Protein AF-A0A819FM42-F1 (afdb_monomer)

Secondary structure (DSSP, 8-state):
-HHHHHHHHHHHHHHHHHHHHHHHHHHHHHHHHHHHHHHHHHHHHHHHHHTTTT-HHHHHHHHHHHHHHHHHHHHHHH----SHHHHHHHHHTT-S-HHHHHHHHHHHHH-

Solvent-accessible surface area (backbone atoms only — not comparable to full-atom values): 5784 Å² total; per-residue (Å²): 118,72,68,60,56,53,52,51,52,54,49,54,53,49,55,53,50,52,53,47,53,54,48,46,55,69,51,50,52,24,47,52,45,26,22,53,46,18,30,50,38,50,51,52,17,48,54,36,36,72,70,36,86,80,42,60,67,58,14,54,48,32,34,50,53,43,47,52,53,45,40,75,74,38,29,93,67,55,62,54,54,52,37,52,69,50,37,50,53,41,37,74,70,67,78,44,57,70,72,56,43,55,51,41,37,53,32,34,72,72,67

Mean predicted aligned error: 6.06 Å

Sequence (111 aa):
MHRVRIFENIRGSRDAQHKRESLFITIIRPIIVELVGTFLLVTFGLWGACSTSGNIIQGAFCFGCTLMVLLASFGHISGTHLNPCVTLGVFIAGEVRYYLAIIYVIMQIIA

Nearest PDB structures (foldseek):
  7w7r-assembly2_D-3  TM=9.373E-01  e=6.829E-04  Anabas testudineus
  3m9i-assembly1_A  TM=9.243E-01  e=3.561E-03  Ovis aries
  8ofx-assembly1_A  TM=8.367E-01  e=4.593E-02  Trypanosoma brucei brucei
  1fx8-assembly1_A  TM=8.472E-01  e=2.664E-01  Escherichia coli
  8jy7-assembly1_B  TM=8.164E-01  e=2.395E-01  Trypanosoma brucei brucei

Foldseek 3Di:
DVVVVVVVVVVVVVVVVVVVVVCCQQQVQLLVLLLVLLVQLCVQLVVQVVPPPPPPVSSVVSSVVSQVVSCVVCCVRHVNLNDLVSLVVCVVVVNDDPVSSVSSNVSSVVD

Organism: NCBI:txid433720

Radius of gyration: 20.28 Å; Cα contacts (8 Å, |Δi|>4): 99; chains: 1; bounding box: 58×28×56 Å

InterPro domains:
  IPR000425 Major intrinsic protein [PF00230] (26-110)
  IPR000425 Major intrinsic protein [PR00783] (29-48)
  IPR000425 Major intrinsic protein [PR00783] (63-87)
  IPR000425 Major intrinsic protein [PR00783] (100-111)
  IPR023271 Aquaporin-like [G3DSA:1.20.1080.10] (4-111)
  IPR023271 Aquaporin-like [SSF81338] (20-110)
  IPR034294 Aquaporin transporter [PTHR19139] (26-110)

pLDDT: mean 91.12, std 7.61, range [62.97, 97.88]

Structure (mmCIF, N/CA/C/O backbone):
data_AF-A0A819FM42-F1
#
_entry.id   AF-A0A819FM42-F1
#
loop_
_atom_site.group_PDB
_atom_site.id
_atom_site.type_symbol
_atom_site.label_atom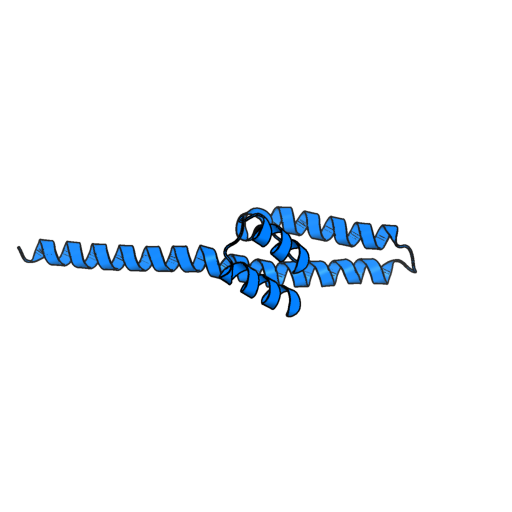_id
_atom_site.label_alt_id
_atom_site.label_comp_id
_atom_site.label_asym_id
_atom_site.label_entity_id
_atom_site.label_seq_id
_atom_site.pdbx_PDB_ins_code
_atom_site.Cartn_x
_atom_site.Cartn_y
_atom_site.Cartn_z
_atom_site.occupancy
_atom_site.B_iso_or_equiv
_atom_site.auth_seq_id
_atom_site.auth_comp_id
_atom_site.auth_asym_id
_atom_site.auth_atom_id
_atom_site.pdbx_PDB_model_num
ATOM 1 N N . MET A 1 1 ? -42.011 -10.200 33.573 1.00 62.97 1 MET A N 1
ATOM 2 C CA . MET A 1 1 ? -40.678 -9.559 33.710 1.00 62.97 1 MET A CA 1
ATOM 3 C C . MET A 1 1 ? -39.512 -10.386 33.146 1.00 62.97 1 MET A C 1
ATOM 5 O O . MET A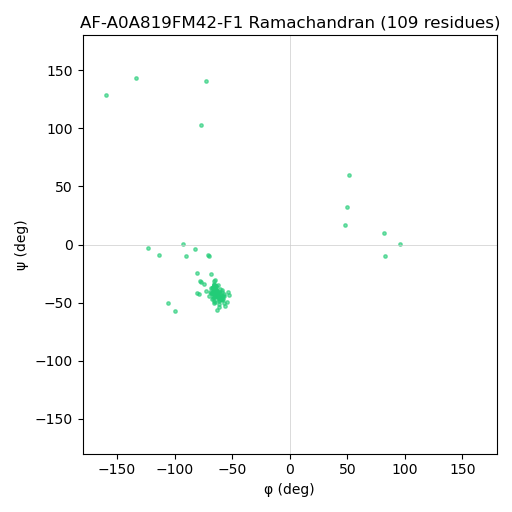 1 1 ? -38.579 -9.791 32.631 1.00 62.97 1 MET A O 1
ATOM 9 N N . HIS A 1 2 ? -39.545 -11.726 33.163 1.00 69.38 2 HIS A N 1
ATOM 10 C CA . HIS A 1 2 ? -38.424 -12.567 32.696 1.00 69.38 2 HIS A CA 1
ATOM 11 C C . HIS A 1 2 ? -38.130 -12.472 31.180 1.00 69.38 2 HIS A C 1
ATOM 13 O O . HIS A 1 2 ? -36.973 -12.429 30.777 1.00 69.38 2 HIS A O 1
ATOM 19 N N . ARG A 1 3 ? -39.163 -12.343 30.330 1.00 69.88 3 ARG A N 1
ATOM 20 C CA . ARG A 1 3 ? -38.981 -12.225 28.869 1.00 69.88 3 ARG A CA 1
ATOM 21 C C . ARG A 1 3 ? -38.269 -10.936 28.436 1.00 69.88 3 ARG A C 1
ATOM 23 O O . ARG A 1 3 ? -37.518 -10.978 27.474 1.00 69.88 3 ARG A O 1
ATOM 30 N N . VAL A 1 4 ? -38.429 -9.828 29.165 1.00 72.94 4 VAL A N 1
ATOM 31 C CA . VAL A 1 4 ? -37.777 -8.541 28.842 1.00 72.94 4 VAL A CA 1
ATOM 32 C C . VAL A 1 4 ? -36.254 -8.647 28.974 1.00 72.94 4 VAL A C 1
ATOM 34 O O . VAL A 1 4 ? -35.536 -8.235 28.070 1.00 72.94 4 VAL A O 1
ATOM 37 N N . ARG A 1 5 ? -35.767 -9.321 30.025 1.00 76.50 5 ARG A N 1
ATOM 38 C CA . ARG A 1 5 ? -34.328 -9.548 30.246 1.00 76.50 5 ARG A CA 1
ATOM 39 C C . ARG A 1 5 ? -33.698 -10.451 29.184 1.00 76.50 5 ARG A C 1
ATOM 4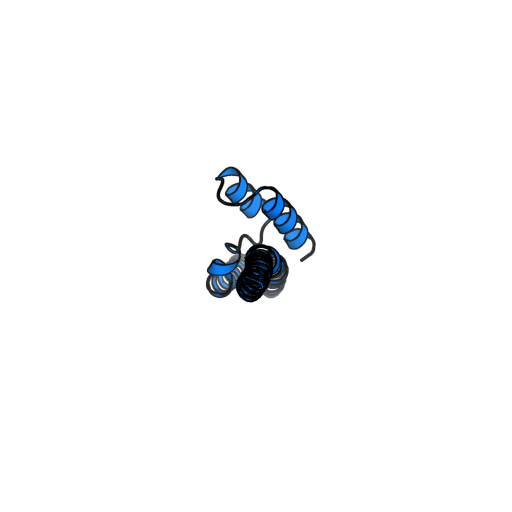1 O O . ARG A 1 5 ? -32.549 -10.251 28.812 1.00 76.50 5 ARG A O 1
ATOM 48 N N . ILE A 1 6 ? -34.453 -11.428 28.671 1.00 76.00 6 ILE A N 1
ATOM 49 C CA . ILE A 1 6 ? -33.992 -12.300 27.580 1.00 76.00 6 ILE A CA 1
ATOM 50 C C . ILE A 1 6 ? -33.827 -11.484 26.292 1.00 76.00 6 ILE A C 1
ATOM 52 O O . ILE A 1 6 ? -32.804 -11.602 25.623 1.00 76.00 6 ILE A O 1
ATOM 56 N N . PHE A 1 7 ? -34.790 -10.616 25.964 1.00 75.38 7 PHE A N 1
ATOM 57 C CA . PHE A 1 7 ? -34.688 -9.754 24.784 1.00 75.38 7 PHE A CA 1
ATOM 58 C C . PHE A 1 7 ? -33.563 -8.714 24.898 1.00 75.38 7 PHE A C 1
ATOM 60 O O . PHE A 1 7 ? -32.865 -8.493 23.909 1.00 75.38 7 PHE A O 1
ATOM 67 N N . GLU A 1 8 ? -33.330 -8.129 26.077 1.00 79.75 8 GLU A N 1
ATOM 68 C CA . GLU A 1 8 ? -32.173 -7.252 26.331 1.00 79.75 8 GLU A CA 1
ATOM 69 C C . GLU A 1 8 ? -30.838 -7.988 26.169 1.00 79.75 8 GLU A C 1
ATOM 71 O O . GLU A 1 8 ? -29.945 -7.486 25.488 1.00 79.75 8 GLU A O 1
ATOM 76 N N . ASN A 1 9 ? -30.719 -9.204 26.712 1.00 82.56 9 ASN A N 1
ATOM 77 C CA . ASN A 1 9 ? -29.506 -10.016 26.592 1.00 82.56 9 ASN A CA 1
ATOM 78 C C . ASN A 1 9 ? -29.204 -10.395 25.129 1.00 82.56 9 ASN A C 1
ATOM 80 O O . ASN A 1 9 ? -28.067 -10.292 24.668 1.00 82.56 9 ASN A O 1
ATOM 84 N N . ILE A 1 10 ? -30.234 -10.772 24.362 1.00 81.38 10 ILE A N 1
ATOM 85 C CA . ILE A 1 10 ? -30.095 -11.083 22.930 1.00 81.38 10 ILE A CA 1
ATOM 86 C C . ILE A 1 10 ? -29.749 -9.820 22.126 1.00 81.38 10 ILE A C 1
ATOM 88 O O . ILE A 1 10 ? -28.963 -9.886 21.181 1.00 81.38 10 ILE A O 1
ATOM 92 N N . ARG A 1 11 ? -30.316 -8.657 22.476 1.00 83.75 11 ARG A N 1
ATOM 93 C CA . ARG A 1 11 ? -29.988 -7.380 21.824 1.00 83.75 11 ARG A CA 1
ATOM 94 C C . ARG A 1 11 ? -28.531 -6.986 22.079 1.00 83.75 11 ARG A C 1
ATOM 96 O O . ARG A 1 11 ? -27.806 -6.782 21.113 1.00 83.75 11 ARG A O 1
ATOM 103 N N . GLY A 1 12 ? -28.080 -7.018 23.333 1.00 82.56 12 GLY A N 1
ATOM 104 C CA . GLY A 1 12 ? -26.691 -6.711 23.689 1.00 82.56 12 GLY A CA 1
ATOM 105 C C . GLY A 1 12 ? -25.671 -7.650 23.033 1.00 82.56 12 GLY A C 1
ATOM 106 O O . GLY A 1 12 ? -24.627 -7.198 22.563 1.00 82.56 12 GLY A O 1
ATOM 107 N N . SER A 1 13 ? -25.985 -8.946 22.925 1.00 81.69 13 SER A N 1
ATOM 108 C CA . SER A 1 13 ? -25.119 -9.917 22.241 1.00 81.69 13 SER A CA 1
ATOM 109 C C . SER A 1 13 ? -25.006 -9.647 20.732 1.00 81.69 13 SER A C 1
ATOM 111 O O . SER A 1 13 ? -23.905 -9.694 20.179 1.00 81.69 13 SER A O 1
ATOM 113 N N . ARG A 1 14 ? -26.115 -9.282 20.071 1.00 82.69 14 ARG A N 1
ATOM 114 C CA . ARG A 1 14 ? -26.117 -8.909 18.644 1.00 82.69 14 ARG A CA 1
ATOM 115 C C . ARG A 1 14 ? -25.350 -7.617 18.376 1.00 82.69 14 ARG A C 1
ATOM 117 O O . ARG A 1 14 ? -24.569 -7.572 17.427 1.00 82.69 14 ARG A O 1
ATOM 124 N N . ASP A 1 15 ? -25.510 -6.609 19.228 1.00 84.62 15 ASP A N 1
ATOM 125 C CA . ASP A 1 15 ? -24.808 -5.329 19.087 1.00 84.62 15 ASP A CA 1
ATOM 126 C C . ASP A 1 15 ? -23.284 -5.510 19.244 1.00 84.62 15 ASP A C 1
ATOM 128 O O . ASP A 1 15 ? -22.495 -4.948 18.479 1.00 84.62 15 ASP A O 1
ATOM 132 N N . ALA A 1 16 ? -22.854 -6.371 20.175 1.00 81.88 16 ALA A N 1
ATOM 133 C CA . ALA A 1 16 ? -21.446 -6.729 20.347 1.00 81.88 16 ALA A CA 1
ATOM 134 C C . ALA A 1 16 ? -20.875 -7.500 19.141 1.00 81.88 16 ALA A C 1
ATOM 136 O O . ALA A 1 16 ? -19.737 -7.249 18.728 1.00 81.88 16 ALA A O 1
ATOM 137 N N . GLN A 1 17 ? -21.656 -8.412 18.554 1.00 83.38 17 GLN A N 1
ATOM 138 C CA . GLN A 1 17 ? -21.256 -9.157 17.358 1.00 83.38 17 GLN A CA 1
ATOM 139 C C . GLN A 1 17 ? -21.106 -8.232 16.143 1.00 83.38 17 GLN A C 1
ATOM 141 O O . GLN A 1 17 ? -20.083 -8.285 15.461 1.00 83.38 17 GLN A O 1
ATOM 146 N N . HIS A 1 18 ? -22.063 -7.329 15.926 1.00 82.69 18 HIS A N 1
ATOM 147 C CA . HIS A 1 18 ? -22.022 -6.381 14.813 1.00 82.69 18 HIS A CA 1
ATOM 148 C C . HIS A 1 18 ? -20.854 -5.393 14.936 1.00 82.69 18 HIS A C 1
ATOM 150 O O . HIS A 1 18 ? -20.166 -5.098 13.957 1.00 82.69 18 HIS A O 1
ATOM 156 N N . LYS A 1 19 ? -20.565 -4.927 16.160 1.00 82.56 19 LYS A N 1
ATOM 157 C CA . LYS A 1 19 ? -19.399 -4.074 16.427 1.00 82.56 19 LYS A CA 1
ATOM 158 C C . LYS A 1 19 ? -18.077 -4.802 16.164 1.00 82.56 19 LYS A C 1
ATOM 160 O O . LYS A 1 19 ? -17.129 -4.177 15.701 1.00 82.56 19 LYS A O 1
ATOM 165 N N . ARG A 1 20 ? -17.992 -6.110 16.441 1.00 79.06 20 ARG A N 1
ATOM 166 C CA . ARG A 1 20 ? -16.813 -6.913 16.073 1.00 79.06 20 ARG A CA 1
ATOM 167 C C . ARG A 1 20 ? -16.673 -7.016 14.560 1.00 79.06 20 ARG A C 1
ATOM 169 O O . ARG A 1 20 ? -15.596 -6.716 14.062 1.00 79.06 20 ARG A O 1
ATOM 176 N N . GLU A 1 21 ? -17.723 -7.381 13.831 1.00 80.62 21 GLU A N 1
ATOM 177 C CA . GLU A 1 21 ? -17.657 -7.482 12.364 1.00 80.62 21 GLU A CA 1
ATOM 178 C C . GLU A 1 21 ? -17.246 -6.168 11.699 1.00 80.62 21 GLU A C 1
ATOM 180 O O . GLU A 1 21 ? -16.365 -6.167 10.838 1.00 80.62 21 GLU A O 1
ATOM 185 N N . SER A 1 22 ? -17.814 -5.040 12.130 1.00 79.00 22 SER A N 1
ATOM 186 C CA . SER A 1 22 ? -17.462 -3.735 11.564 1.00 79.00 22 SER A CA 1
ATOM 187 C C . SER A 1 22 ? -16.003 -3.362 11.839 1.00 79.00 22 SER A C 1
ATOM 189 O O . SER A 1 22 ? -15.314 -2.852 10.952 1.00 79.00 22 SER A O 1
ATOM 191 N N . LEU A 1 23 ? -15.492 -3.684 13.029 1.00 80.50 23 LEU A N 1
ATOM 192 C CA . LEU A 1 23 ? -14.104 -3.432 13.414 1.00 80.50 23 LEU A CA 1
ATOM 193 C C . LEU A 1 23 ? -13.130 -4.332 12.636 1.00 80.50 23 LEU A C 1
ATOM 195 O O . LEU A 1 23 ? -12.112 -3.849 12.146 1.00 80.50 23 LEU A O 1
ATOM 199 N N . PHE A 1 24 ? -13.479 -5.604 12.433 1.00 80.56 24 PHE A N 1
ATOM 200 C CA . PHE A 1 24 ? -12.739 -6.524 11.563 1.00 80.56 24 PHE A CA 1
ATOM 201 C C . PHE A 1 24 ? -12.681 -6.013 10.117 1.00 80.56 24 PHE A C 1
ATOM 203 O O . PHE A 1 24 ? -11.607 -5.966 9.523 1.00 80.56 24 PHE A O 1
ATOM 210 N N . ILE A 1 25 ? -13.813 -5.576 9.564 1.00 82.25 25 ILE A N 1
ATOM 211 C CA . ILE A 1 25 ? -13.896 -5.035 8.202 1.00 82.25 25 ILE A CA 1
ATOM 212 C C . ILE A 1 25 ? -13.057 -3.764 8.048 1.00 82.25 25 ILE A C 1
ATOM 214 O O . ILE A 1 25 ? -12.383 -3.610 7.035 1.00 82.25 25 ILE A O 1
ATOM 218 N N . THR A 1 26 ? -13.074 -2.887 9.050 1.00 85.25 26 THR A N 1
ATOM 219 C CA . THR A 1 26 ? -12.408 -1.575 8.991 1.00 85.25 26 THR A CA 1
ATOM 220 C C . THR A 1 26 ? -10.908 -1.658 9.264 1.00 85.25 26 THR A C 1
ATOM 222 O O . THR A 1 26 ? -10.165 -0.781 8.845 1.00 85.25 26 THR A O 1
ATOM 225 N N . ILE A 1 27 ? -10.443 -2.688 9.975 1.00 88.75 27 ILE A N 1
ATOM 226 C CA . ILE A 1 27 ? -9.026 -2.818 10.338 1.00 88.75 27 ILE A CA 1
ATOM 227 C C . ILE A 1 27 ? -8.337 -3.885 9.496 1.00 88.75 27 ILE A C 1
ATOM 229 O O . ILE A 1 27 ? -7.297 -3.614 8.914 1.00 88.75 27 ILE A O 1
ATOM 233 N N . ILE A 1 28 ? -8.900 -5.088 9.385 1.00 93.25 28 ILE A N 1
ATOM 234 C CA . ILE A 1 28 ? -8.187 -6.223 8.783 1.00 93.25 28 ILE A CA 1
ATOM 235 C C . ILE A 1 28 ? -8.193 -6.157 7.257 1.00 93.25 28 ILE A C 1
ATOM 237 O O . ILE A 1 28 ? -7.159 -6.400 6.638 1.00 93.25 28 ILE A O 1
ATOM 241 N N . ARG A 1 29 ? -9.326 -5.810 6.630 1.00 93.56 29 ARG A N 1
ATOM 242 C CA . ARG A 1 29 ? -9.394 -5.747 5.158 1.00 93.56 29 ARG A CA 1
ATOM 243 C C . ARG A 1 29 ? -8.401 -4.734 4.581 1.00 93.56 29 ARG A C 1
ATOM 245 O O . ARG A 1 29 ? -7.709 -5.105 3.637 1.00 93.56 29 ARG A O 1
ATOM 252 N N . PRO A 1 30 ? -8.268 -3.515 5.134 1.00 94.44 30 PRO A N 1
ATOM 253 C CA . PRO A 1 30 ? -7.318 -2.552 4.601 1.00 94.44 30 PRO A CA 1
ATOM 254 C C . PRO A 1 30 ? -5.859 -2.974 4.789 1.00 94.44 30 PRO A C 1
ATOM 256 O O . PRO A 1 30 ? -5.061 -2.798 3.881 1.00 94.44 30 PRO A O 1
ATOM 259 N N . ILE A 1 31 ? -5.526 -3.621 5.911 1.00 95.50 31 ILE A N 1
ATOM 260 C CA . ILE A 1 31 ? -4.185 -4.180 6.158 1.00 95.50 31 ILE A CA 1
ATOM 261 C C . ILE A 1 31 ? -3.812 -5.212 5.084 1.00 95.50 31 ILE A C 1
ATOM 263 O O . ILE A 1 31 ? -2.717 -5.155 4.530 1.00 95.50 31 ILE A O 1
ATOM 267 N N . ILE A 1 32 ? -4.724 -6.141 4.769 1.00 96.00 32 ILE A N 1
ATOM 268 C CA . ILE A 1 32 ? -4.496 -7.155 3.727 1.00 96.00 32 ILE A CA 1
ATOM 269 C C . ILE A 1 32 ? -4.341 -6.492 2.356 1.00 96.00 32 ILE A C 1
ATOM 271 O O . ILE A 1 32 ? -3.496 -6.907 1.568 1.00 96.00 32 ILE A O 1
ATOM 275 N N . VAL A 1 33 ? -5.137 -5.460 2.077 1.00 96.25 33 VAL A N 1
ATOM 276 C CA . VAL A 1 33 ? -5.041 -4.697 0.829 1.00 96.25 33 VAL A CA 1
ATOM 277 C C . VAL A 1 33 ? -3.689 -4.006 0.692 1.00 96.25 33 VAL A C 1
ATOM 279 O O . VAL A 1 33 ? -3.116 -4.051 -0.387 1.00 96.25 33 VAL A O 1
ATOM 282 N N . GLU A 1 34 ? -3.162 -3.396 1.750 1.00 97.12 34 GLU A N 1
ATOM 283 C CA . GLU A 1 34 ? -1.850 -2.742 1.699 1.00 97.12 34 GLU A CA 1
ATOM 284 C C . GLU A 1 34 ? -0.720 -3.756 1.485 1.00 97.12 34 GLU A C 1
ATOM 286 O O . GLU A 1 34 ? 0.164 -3.515 0.670 1.00 97.12 34 GLU A O 1
ATOM 291 N N . LEU A 1 35 ? -0.792 -4.930 2.122 1.00 97.75 35 LEU A N 1
ATOM 292 C CA . LEU A 1 35 ? 0.167 -6.018 1.900 1.00 97.75 35 LEU A CA 1
ATOM 293 C C . LEU A 1 35 ? 0.116 -6.534 0.450 1.00 97.75 35 LEU A C 1
ATOM 295 O O . LEU A 1 35 ? 1.115 -6.535 -0.264 1.00 97.75 35 LEU A O 1
ATOM 299 N N . VAL A 1 36 ? -1.064 -6.969 -0.001 1.00 97.81 36 VAL A N 1
ATOM 300 C CA . VAL A 1 36 ? -1.237 -7.574 -1.331 1.00 97.81 36 VAL A CA 1
ATOM 301 C C . VAL A 1 36 ? -1.030 -6.535 -2.429 1.00 97.81 36 VAL A C 1
ATOM 303 O O . VAL A 1 36 ? -0.387 -6.818 -3.434 1.00 97.81 36 VAL A O 1
ATOM 306 N N . GLY A 1 37 ? -1.545 -5.323 -2.250 1.00 97.38 37 GLY A N 1
ATOM 307 C CA . GLY A 1 37 ? -1.394 -4.240 -3.210 1.00 97.38 37 GLY A CA 1
ATOM 308 C C . GLY A 1 37 ? 0.066 -3.842 -3.398 1.00 97.38 37 GLY A C 1
ATOM 309 O O . GLY A 1 37 ? 0.499 -3.719 -4.542 1.00 97.38 37 GLY A O 1
ATOM 310 N N . THR A 1 38 ? 0.850 -3.710 -2.322 1.00 97.75 38 THR A N 1
ATOM 311 C CA . THR A 1 38 ? 2.281 -3.397 -2.445 1.00 97.75 38 THR A CA 1
ATOM 312 C C . THR A 1 38 ? 3.043 -4.543 -3.100 1.00 97.75 38 THR A C 1
ATOM 314 O O . THR A 1 38 ? 3.814 -4.288 -4.025 1.00 97.75 38 THR A O 1
ATOM 317 N N . PHE A 1 39 ? 2.751 -5.796 -2.735 1.00 97.81 39 PHE A N 1
ATOM 318 C CA . PHE A 1 39 ? 3.364 -6.968 -3.367 1.00 97.81 39 PHE A CA 1
ATOM 319 C C . PHE A 1 39 ? 3.112 -6.992 -4.882 1.00 97.81 39 PHE A C 1
ATOM 321 O O . PHE A 1 39 ? 4.038 -7.184 -5.675 1.00 97.81 39 PHE A O 1
ATOM 328 N N . LEU A 1 40 ? 1.868 -6.752 -5.311 1.00 97.88 40 LEU A N 1
ATOM 329 C CA . LEU A 1 40 ? 1.508 -6.708 -6.731 1.00 97.88 40 LEU A CA 1
ATOM 330 C C . LEU A 1 40 ? 2.150 -5.508 -7.440 1.00 97.88 40 LEU A C 1
ATOM 332 O O . LEU A 1 40 ? 2.656 -5.666 -8.552 1.00 97.88 40 LEU A O 1
ATOM 336 N N . LEU A 1 41 ? 2.166 -4.331 -6.804 1.00 97.44 41 LEU A N 1
ATOM 337 C CA . LEU A 1 41 ? 2.792 -3.124 -7.347 1.00 97.44 41 LEU A CA 1
ATOM 338 C C . LEU A 1 41 ? 4.283 -3.339 -7.619 1.00 97.44 41 LEU A C 1
ATOM 340 O O . LEU A 1 41 ? 4.758 -3.027 -8.712 1.00 97.44 41 LEU A O 1
ATOM 344 N N . VAL A 1 42 ? 5.004 -3.899 -6.647 1.00 96.69 42 VAL A N 1
ATOM 345 C CA . VAL A 1 42 ? 6.436 -4.192 -6.762 1.00 96.69 42 VAL A CA 1
ATOM 346 C C . VAL A 1 42 ? 6.667 -5.299 -7.784 1.00 96.69 42 VAL A C 1
ATOM 348 O O . VAL A 1 42 ? 7.500 -5.126 -8.668 1.00 96.69 42 VAL A O 1
ATOM 351 N N . THR A 1 43 ? 5.904 -6.394 -7.733 1.00 96.19 43 THR A N 1
ATOM 352 C CA . THR A 1 43 ? 6.092 -7.538 -8.639 1.00 96.19 43 THR A CA 1
ATOM 353 C C . THR A 1 43 ? 5.883 -7.146 -10.102 1.00 96.19 43 THR A C 1
ATOM 355 O O . THR A 1 43 ? 6.775 -7.358 -10.922 1.00 96.19 43 THR A O 1
ATOM 358 N N . PHE A 1 44 ? 4.741 -6.545 -10.453 1.00 95.69 44 PHE A N 1
ATOM 359 C CA . PHE A 1 44 ? 4.461 -6.169 -11.844 1.00 95.69 44 PHE A CA 1
ATOM 360 C C . PHE A 1 44 ? 5.260 -4.944 -12.295 1.00 95.69 44 PHE A C 1
ATOM 362 O O . PHE A 1 44 ? 5.689 -4.884 -13.449 1.00 95.69 44 PHE A O 1
ATOM 369 N N . GLY A 1 45 ? 5.518 -3.996 -11.389 1.00 93.75 45 GLY A N 1
ATOM 370 C CA . GLY A 1 45 ? 6.375 -2.846 -11.658 1.00 93.75 45 GLY A CA 1
ATOM 371 C C . GLY A 1 45 ? 7.811 -3.258 -11.992 1.00 93.75 45 GLY A C 1
ATOM 372 O O . GLY A 1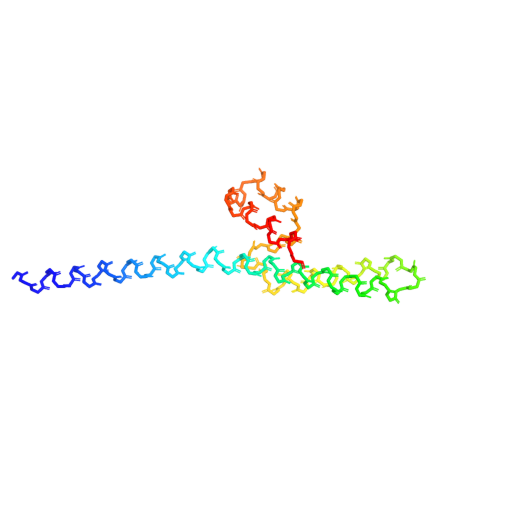 45 ? 8.329 -2.863 -13.039 1.00 93.75 45 GLY A O 1
ATOM 373 N N . LEU A 1 46 ? 8.437 -4.104 -11.160 1.00 93.62 46 LEU A N 1
ATOM 374 C CA . LEU A 1 46 ? 9.789 -4.621 -11.421 1.00 93.62 46 LEU A CA 1
ATOM 375 C C . LEU A 1 46 ? 9.814 -5.549 -12.625 1.00 93.62 46 LEU A C 1
ATOM 377 O O . LEU A 1 46 ? 10.728 -5.430 -13.434 1.00 93.62 46 LEU A O 1
ATOM 381 N N . TRP A 1 47 ? 8.830 -6.438 -12.783 1.00 93.06 47 TRP A N 1
ATOM 382 C CA . TRP A 1 47 ? 8.751 -7.294 -13.968 1.00 93.06 47 TRP A CA 1
ATOM 383 C C . TRP A 1 47 ? 8.775 -6.454 -15.244 1.00 93.06 47 TRP A C 1
ATOM 385 O O . TRP A 1 47 ? 9.568 -6.705 -16.158 1.00 93.06 47 TRP A O 1
ATOM 395 N N . GLY A 1 48 ? 7.920 -5.428 -15.289 1.00 90.75 48 GLY A N 1
ATOM 396 C CA . GLY A 1 48 ? 7.869 -4.470 -16.380 1.00 90.75 48 GLY A CA 1
ATOM 397 C C . GLY A 1 48 ? 9.223 -3.808 -16.594 1.00 90.75 48 GLY A C 1
ATOM 398 O O . GLY A 1 48 ? 9.749 -3.880 -17.699 1.00 90.75 48 GLY A O 1
ATOM 399 N N . ALA A 1 49 ? 9.813 -3.244 -15.536 1.00 90.38 49 ALA A N 1
ATOM 400 C CA . ALA A 1 49 ? 11.095 -2.538 -15.575 1.00 90.38 49 ALA A CA 1
ATOM 401 C C . ALA A 1 49 ? 12.284 -3.418 -16.012 1.00 90.38 49 ALA A C 1
ATOM 403 O O . ALA A 1 49 ? 13.116 -2.975 -16.800 1.00 90.38 49 ALA A O 1
ATOM 404 N N . CYS A 1 50 ? 12.366 -4.669 -15.558 1.00 91.38 50 CYS A N 1
ATOM 405 C CA . CYS A 1 50 ? 13.421 -5.605 -15.957 1.00 91.38 50 CYS A CA 1
ATOM 406 C C . CYS A 1 50 ? 13.300 -6.035 -17.426 1.00 91.38 50 CYS A C 1
ATOM 408 O O . CYS A 1 50 ? 14.299 -6.381 -18.053 1.00 91.38 50 CYS A O 1
ATOM 410 N N . SER A 1 51 ? 12.094 -5.977 -17.993 1.00 88.88 51 SER A N 1
ATOM 411 C CA . SER A 1 51 ? 11.824 -6.372 -19.379 1.00 88.88 51 SER A CA 1
ATOM 412 C C . SER A 1 51 ? 12.147 -5.276 -20.405 1.00 88.88 51 SER A C 1
ATOM 414 O O . SER A 1 51 ? 12.008 -5.510 -21.604 1.00 88.88 51 SER A O 1
ATOM 416 N N . THR A 1 52 ? 12.559 -4.075 -19.979 1.00 83.44 52 THR A N 1
ATOM 417 C CA . THR A 1 52 ? 12.647 -2.903 -20.873 1.00 83.44 52 THR A CA 1
ATOM 418 C C . THR A 1 52 ? 14.002 -2.686 -21.539 1.00 83.44 52 THR A C 1
ATOM 420 O O . THR A 1 52 ? 14.163 -1.713 -22.279 1.00 83.44 52 THR A O 1
ATOM 423 N N . SER A 1 53 ? 15.004 -3.542 -21.299 1.00 84.88 53 SER A N 1
ATOM 424 C CA . SER A 1 53 ? 16.365 -3.393 -21.859 1.00 84.88 53 SER A CA 1
ATOM 425 C C . SER A 1 53 ? 16.976 -1.988 -21.659 1.00 84.88 53 SER A C 1
ATOM 427 O O . SER A 1 53 ? 17.727 -1.499 -22.498 1.00 84.88 53 SER A O 1
ATOM 429 N N . GLY A 1 54 ? 16.636 -1.316 -20.551 1.00 80.75 54 GLY A N 1
ATOM 430 C CA . GLY A 1 54 ? 17.116 0.034 -20.225 1.00 80.75 54 GLY A CA 1
ATOM 431 C C . GLY A 1 54 ? 16.173 1.177 -20.620 1.00 80.75 54 GLY A C 1
ATOM 432 O O . GLY A 1 54 ? 16.480 2.337 -20.346 1.00 80.75 54 GLY A O 1
ATOM 433 N N . ASN A 1 55 ? 15.006 0.895 -21.210 1.00 90.69 55 ASN A N 1
ATOM 434 C CA . ASN A 1 55 ? 13.995 1.919 -21.469 1.00 90.69 55 ASN A CA 1
ATOM 435 C C . ASN A 1 55 ? 13.226 2.275 -20.181 1.00 90.69 55 ASN A C 1
ATOM 437 O O . ASN A 1 55 ? 12.323 1.562 -19.735 1.00 90.69 55 ASN A O 1
ATOM 441 N N . ILE A 1 56 ? 13.584 3.417 -19.595 1.00 91.25 56 ILE A N 1
ATOM 442 C CA . ILE A 1 56 ? 13.024 3.922 -18.333 1.00 91.25 56 ILE A CA 1
ATOM 443 C C . ILE A 1 56 ? 11.535 4.277 -18.475 1.00 91.25 56 ILE A C 1
ATOM 445 O O . ILE A 1 56 ? 10.761 4.058 -17.544 1.00 91.25 56 ILE A O 1
ATOM 449 N N . ILE A 1 57 ? 11.110 4.775 -19.643 1.00 94.00 57 ILE A N 1
ATOM 450 C CA . ILE A 1 57 ? 9.724 5.209 -19.885 1.00 94.00 57 ILE A CA 1
ATOM 451 C C . ILE A 1 57 ? 8.775 4.016 -19.789 1.00 94.00 57 ILE A C 1
ATOM 453 O O . ILE A 1 57 ? 7.733 4.102 -19.145 1.00 94.00 57 ILE A O 1
ATOM 457 N N . GLN A 1 58 ? 9.152 2.883 -20.380 1.00 90.81 58 GLN A N 1
ATOM 458 C CA . GLN A 1 58 ? 8.338 1.671 -20.331 1.00 90.81 58 GLN A CA 1
ATOM 459 C C . GLN A 1 58 ? 8.225 1.115 -18.899 1.00 90.81 58 GLN A C 1
ATOM 461 O O . GLN A 1 58 ? 7.151 0.663 -18.503 1.00 90.81 58 GLN A O 1
ATOM 466 N N . GLY A 1 59 ? 9.297 1.200 -18.102 1.00 92.38 59 GLY A N 1
ATOM 467 C CA . GLY A 1 59 ? 9.281 0.784 -16.697 1.00 92.38 59 GLY A CA 1
ATOM 468 C C . GLY A 1 59 ? 8.354 1.669 -15.864 1.00 92.38 59 GLY A C 1
ATOM 469 O O . GLY A 1 59 ? 7.465 1.166 -15.178 1.00 92.38 59 GLY A O 1
ATOM 470 N N . ALA A 1 60 ? 8.493 2.991 -15.998 1.00 94.56 60 ALA A N 1
ATOM 471 C CA . ALA A 1 60 ? 7.611 3.959 -15.348 1.00 94.56 60 ALA A CA 1
ATOM 472 C C . ALA A 1 60 ? 6.139 3.764 -15.755 1.00 94.56 60 ALA A C 1
ATOM 474 O O . ALA A 1 60 ? 5.248 3.829 -14.908 1.00 94.56 60 ALA A O 1
ATOM 475 N N . PHE A 1 61 ? 5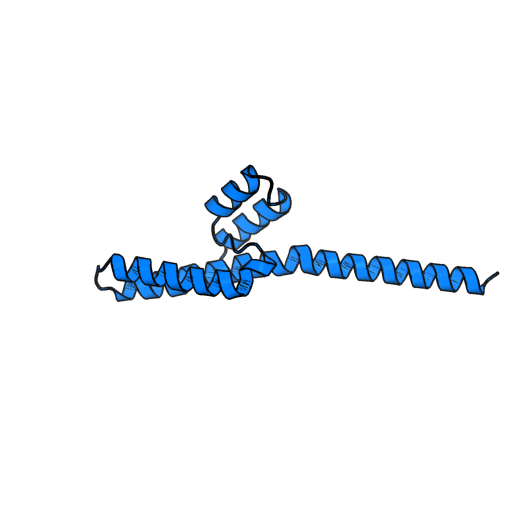.886 3.456 -17.030 1.00 94.88 61 PHE A N 1
ATOM 476 C CA . PHE A 1 61 ? 4.547 3.160 -17.532 1.00 94.88 61 PHE A CA 1
ATOM 477 C C . PHE A 1 61 ? 3.955 1.892 -16.899 1.00 94.88 61 PHE A C 1
ATOM 479 O O . PHE A 1 61 ? 2.814 1.922 -16.445 1.00 94.88 61 PHE A O 1
ATOM 486 N N . CYS A 1 62 ? 4.727 0.805 -16.779 1.00 94.94 62 CYS A N 1
ATOM 487 C CA . CYS A 1 62 ? 4.276 -0.414 -16.093 1.00 94.94 62 CYS A CA 1
ATOM 488 C C . CYS A 1 62 ? 3.918 -0.165 -14.624 1.00 94.94 62 CYS A C 1
ATOM 490 O O . CYS A 1 62 ? 2.865 -0.615 -14.165 1.00 94.94 62 CYS A O 1
ATOM 492 N N . PHE A 1 63 ? 4.746 0.589 -13.896 1.00 95.81 63 PHE A N 1
ATOM 493 C CA . PHE A 1 63 ? 4.437 0.985 -12.521 1.00 95.81 63 PHE A CA 1
ATOM 494 C C . PHE A 1 63 ? 3.152 1.814 -12.436 1.00 95.81 63 PHE A C 1
ATOM 496 O O . PHE A 1 63 ? 2.282 1.515 -11.619 1.00 95.81 63 PHE A O 1
ATOM 503 N N . GLY A 1 64 ? 3.003 2.817 -13.307 1.00 96.56 64 GLY A N 1
ATOM 504 C CA . GLY A 1 64 ? 1.816 3.670 -13.352 1.00 96.56 64 GLY A CA 1
ATOM 505 C C . GLY A 1 64 ? 0.537 2.894 -13.673 1.00 96.56 64 GLY A C 1
ATOM 506 O O . GLY A 1 64 ? -0.467 3.048 -12.978 1.00 96.56 64 GLY A O 1
ATOM 507 N N . CYS A 1 65 ? 0.569 2.012 -14.675 1.00 96.81 65 CYS A N 1
ATOM 508 C CA . CYS A 1 65 ? -0.572 1.163 -15.023 1.00 96.81 65 CYS A CA 1
ATOM 509 C C . CYS A 1 65 ? -0.939 0.201 -13.892 1.00 96.81 65 CYS A C 1
ATOM 511 O O . CYS A 1 65 ? -2.120 0.061 -13.573 1.00 96.81 65 CYS A O 1
ATOM 513 N N . THR A 1 66 ? 0.057 -0.422 -13.256 1.00 97.50 66 THR A N 1
ATOM 514 C CA . THR A 1 66 ? -0.174 -1.320 -12.117 1.00 97.50 66 THR A CA 1
ATOM 515 C C . THR A 1 66 ? -0.834 -0.566 -10.966 1.00 97.50 66 THR A C 1
ATOM 517 O O . THR A 1 66 ? -1.868 -0.999 -10.458 1.00 97.50 66 THR A O 1
ATOM 520 N N . LEU A 1 67 ? -0.300 0.606 -10.602 1.00 97.44 67 LEU A N 1
ATOM 521 C CA . LEU A 1 67 ? -0.879 1.443 -9.556 1.00 97.44 67 LEU A CA 1
ATOM 522 C C . LEU A 1 67 ? -2.313 1.873 -9.895 1.00 97.44 67 LEU A C 1
ATOM 524 O O . LEU A 1 67 ? -3.179 1.820 -9.028 1.00 97.44 67 LEU A O 1
ATOM 528 N N . MET A 1 68 ? -2.596 2.242 -11.148 1.00 97.81 68 MET A N 1
ATOM 529 C CA . MET A 1 68 ? -3.940 2.648 -11.569 1.00 97.81 68 MET A CA 1
ATOM 530 C C . MET A 1 68 ? -4.967 1.515 -11.434 1.00 97.81 68 MET A C 1
ATOM 532 O O . MET A 1 68 ? -6.077 1.745 -10.951 1.00 97.81 68 MET A O 1
ATOM 536 N N . VAL A 1 69 ? -4.596 0.284 -11.796 1.00 97.69 69 VAL A N 1
ATOM 537 C CA . VAL A 1 69 ? -5.461 -0.896 -11.615 1.00 97.69 69 VAL A CA 1
ATOM 538 C C . VAL A 1 69 ? -5.705 -1.176 -10.131 1.00 97.69 69 VAL A C 1
ATOM 540 O O . VAL A 1 69 ? -6.843 -1.436 -9.732 1.00 97.69 69 VAL A O 1
ATOM 543 N N . LEU A 1 70 ? -4.662 -1.094 -9.302 1.00 97.69 70 LEU A N 1
ATOM 544 C CA . LEU A 1 70 ? -4.772 -1.317 -7.859 1.00 97.69 70 LEU A CA 1
ATOM 545 C C . LEU A 1 70 ? -5.631 -0.246 -7.180 1.00 97.69 70 LEU A C 1
ATOM 547 O O . LEU A 1 70 ? -6.493 -0.593 -6.377 1.00 97.69 70 LEU A O 1
ATOM 551 N N . LEU A 1 71 ? -5.475 1.026 -7.556 1.00 96.94 71 LEU A N 1
ATOM 552 C CA . LEU A 1 71 ? -6.310 2.130 -7.072 1.00 96.94 71 LEU A CA 1
ATOM 553 C C . LEU A 1 71 ? -7.782 1.928 -7.437 1.00 96.94 71 LEU A C 1
ATOM 555 O O . LEU A 1 71 ? -8.651 2.066 -6.577 1.00 96.94 71 LEU A O 1
ATOM 559 N N . ALA A 1 72 ? -8.073 1.549 -8.684 1.00 97.06 72 ALA A N 1
ATOM 560 C CA . ALA A 1 72 ? -9.441 1.273 -9.118 1.00 97.06 72 ALA A CA 1
ATOM 561 C C . ALA A 1 72 ? -10.058 0.075 -8.371 1.00 97.06 72 ALA A C 1
ATOM 563 O O . ALA A 1 72 ? -11.246 0.082 -8.051 1.00 97.06 72 ALA A O 1
ATOM 564 N N . SER A 1 73 ? -9.246 -0.938 -8.060 1.00 95.88 73 SER A N 1
ATOM 565 C CA .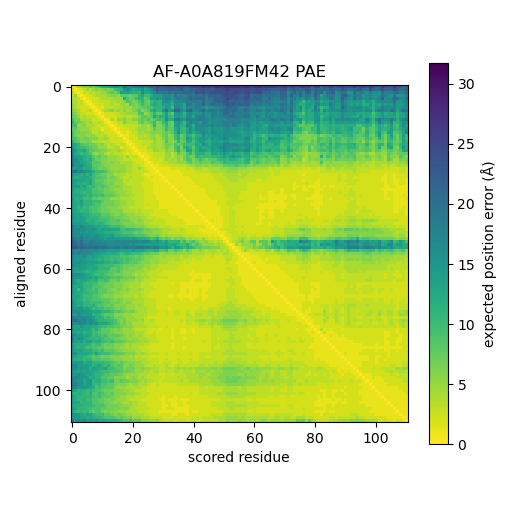 SER A 1 73 ? -9.707 -2.174 -7.418 1.00 95.88 73 SER A CA 1
ATOM 566 C C . SER A 1 73 ? -9.876 -2.029 -5.904 1.00 95.88 73 SER A C 1
ATOM 568 O O . SER A 1 73 ? -10.852 -2.524 -5.338 1.00 95.88 73 SER A O 1
ATOM 570 N N . PHE A 1 74 ? -8.942 -1.351 -5.236 1.00 95.44 74 PHE A N 1
ATOM 571 C CA . PHE A 1 74 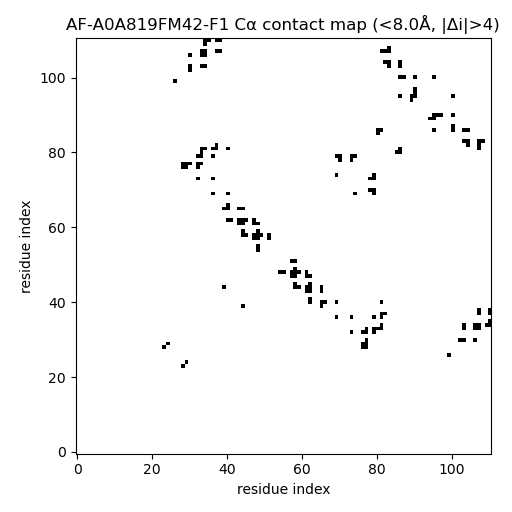? -8.813 -1.368 -3.778 1.00 95.44 74 PHE A CA 1
ATOM 572 C C . PHE A 1 74 ? -8.873 0.009 -3.105 1.00 95.44 74 PHE A C 1
ATOM 574 O O . PHE A 1 74 ? -8.892 0.078 -1.871 1.00 95.44 74 PHE A O 1
ATOM 581 N N . GLY A 1 75 ? -8.977 1.099 -3.873 1.00 92.94 75 GLY A N 1
ATOM 582 C CA . GLY A 1 75 ? -9.002 2.470 -3.347 1.00 92.94 75 GLY A CA 1
ATOM 583 C C . GLY A 1 75 ? -10.072 2.687 -2.279 1.00 92.94 75 GLY A C 1
ATOM 584 O O . GLY A 1 75 ? -9.801 3.266 -1.233 1.00 92.94 75 GLY A O 1
ATOM 585 N N . HIS A 1 76 ? -11.262 2.120 -2.485 1.00 92.62 76 HIS A N 1
ATOM 586 C CA . HIS A 1 76 ? -12.394 2.218 -1.559 1.00 92.62 76 HIS A CA 1
ATOM 587 C C . HIS A 1 76 ? -12.221 1.429 -0.246 1.00 92.62 76 HIS A C 1
ATOM 589 O O . HIS A 1 76 ? -13.060 1.552 0.645 1.00 92.62 76 HIS A O 1
ATOM 595 N N . ILE A 1 77 ? -11.185 0.587 -0.131 1.00 92.75 77 ILE A N 1
ATOM 596 C CA . ILE A 1 77 ? -10.949 -0.261 1.045 1.00 92.75 77 ILE A CA 1
ATOM 597 C C . ILE A 1 77 ? -9.901 0.367 1.964 1.00 92.75 77 ILE A C 1
ATOM 599 O O . ILE A 1 77 ? -10.190 0.574 3.139 1.00 92.75 77 ILE A O 1
ATOM 603 N N . SER A 1 78 ? -8.694 0.649 1.458 1.00 90.81 78 SER A N 1
ATOM 604 C CA . SER A 1 78 ? -7.573 1.135 2.284 1.00 90.81 78 SER A CA 1
ATOM 605 C C . SER A 1 78 ? -7.121 2.560 1.992 1.00 90.81 78 SER A C 1
ATOM 607 O O . SER A 1 78 ? -6.287 3.071 2.734 1.00 90.81 78 SER A O 1
ATOM 609 N N . GLY A 1 79 ? -7.625 3.178 0.919 1.00 90.31 79 GLY A N 1
ATOM 610 C CA . GLY A 1 79 ? -7.016 4.364 0.312 1.00 90.31 79 GLY A CA 1
ATOM 611 C C . GLY A 1 79 ? -5.871 4.030 -0.652 1.00 90.31 79 GLY A C 1
ATOM 612 O O . GLY A 1 79 ? -5.447 4.904 -1.398 1.00 90.31 79 GLY A O 1
ATOM 613 N N . THR A 1 80 ? -5.420 2.765 -0.688 1.00 95.06 80 THR A N 1
ATOM 614 C CA . THR A 1 80 ? -4.349 2.254 -1.566 1.00 95.06 80 THR A CA 1
ATOM 615 C C . THR A 1 80 ? -3.095 3.118 -1.463 1.00 95.06 80 THR A C 1
ATOM 617 O O . THR A 1 80 ? -2.642 3.718 -2.438 1.00 95.06 80 THR A O 1
ATOM 620 N N . HIS A 1 81 ? -2.537 3.207 -0.255 1.00 96.81 81 HIS A N 1
ATOM 621 C CA . HIS A 1 81 ? -1.312 3.975 -0.046 1.00 96.81 81 HIS A CA 1
ATOM 622 C C . HIS A 1 81 ? -0.130 3.270 -0.708 1.00 96.81 81 HIS A C 1
ATOM 624 O O . HIS A 1 81 ? 0.689 3.917 -1.359 1.00 96.81 81 HIS A O 1
ATOM 630 N N . LEU A 1 82 ? -0.061 1.947 -0.527 1.00 97.19 82 LEU A N 1
ATOM 631 C CA . LEU A 1 82 ? 0.902 0.993 -1.082 1.00 97.19 82 LEU A CA 1
ATOM 632 C C . LEU A 1 82 ? 2.376 1.401 -0.952 1.00 97.19 82 LEU A C 1
ATOM 634 O O . LEU A 1 82 ? 3.239 0.881 -1.659 1.00 97.19 82 LEU A O 1
ATOM 638 N N . ASN A 1 83 ? 2.664 2.357 -0.073 1.00 96.69 83 ASN A N 1
ATOM 639 C CA . ASN A 1 83 ? 3.944 3.027 0.035 1.00 96.69 83 ASN A CA 1
A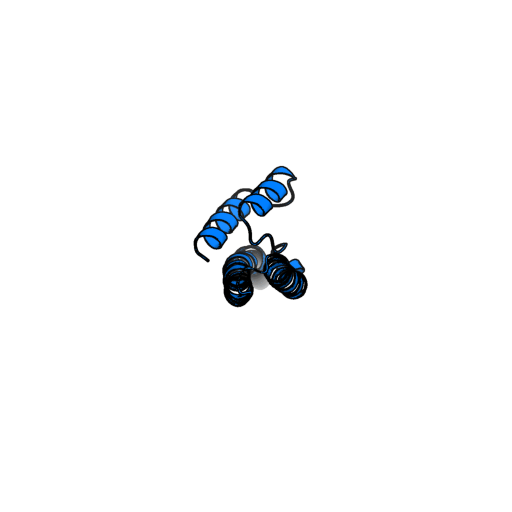TOM 640 C C . ASN A 1 83 ? 4.071 3.665 1.434 1.00 96.69 83 ASN A C 1
ATOM 642 O O . ASN A 1 83 ? 3.193 4.446 1.836 1.00 96.69 83 ASN A O 1
ATOM 646 N N . PRO A 1 84 ? 5.174 3.401 2.160 1.00 96.31 84 PRO A N 1
ATOM 647 C CA . PRO A 1 84 ? 5.402 3.971 3.485 1.00 96.31 84 PRO A CA 1
ATOM 648 C C . PRO A 1 84 ? 5.416 5.502 3.510 1.00 96.31 84 PRO A C 1
ATOM 650 O O . PRO A 1 84 ? 4.830 6.116 4.402 1.00 96.31 84 PRO A O 1
ATOM 653 N N . CYS A 1 85 ? 6.033 6.137 2.511 1.00 97.19 85 CYS A N 1
ATOM 654 C CA . CYS A 1 85 ? 6.117 7.594 2.404 1.00 97.19 85 CYS A CA 1
ATOM 655 C C . CYS A 1 85 ? 4.748 8.220 2.117 1.00 97.19 85 CYS A C 1
ATOM 657 O O . CYS A 1 85 ? 4.424 9.270 2.669 1.00 97.19 85 CYS A O 1
ATOM 659 N N . VAL A 1 86 ? 3.926 7.562 1.292 1.00 97.00 86 VAL A N 1
ATOM 660 C CA . VAL A 1 86 ? 2.549 8.010 1.024 1.00 97.00 86 VAL A CA 1
ATOM 661 C C . VAL A 1 86 ? 1.712 7.884 2.291 1.00 97.00 86 VAL A C 1
ATOM 663 O O . VAL A 1 86 ? 1.061 8.847 2.683 1.00 97.00 86 VAL A O 1
ATOM 666 N N . THR A 1 87 ? 1.800 6.749 2.989 1.00 97.19 87 THR A N 1
ATOM 667 C CA . THR A 1 87 ? 1.101 6.542 4.267 1.00 97.19 87 THR A CA 1
ATOM 668 C C . THR A 1 87 ? 1.470 7.605 5.291 1.00 97.19 87 THR A C 1
ATOM 670 O O . THR A 1 87 ? 0.592 8.127 5.974 1.00 97.19 87 THR A O 1
ATOM 673 N N . LEU A 1 88 ? 2.752 7.962 5.378 1.00 96.69 88 LEU A N 1
ATOM 674 C CA . LEU A 1 88 ? 3.210 9.026 6.260 1.00 96.69 88 LEU A CA 1
ATOM 675 C C . LEU A 1 88 ? 2.631 10.391 5.859 1.00 96.69 88 LEU A C 1
ATOM 677 O O . LEU A 1 88 ? 2.175 11.130 6.727 1.00 96.69 88 LEU A O 1
ATOM 681 N N . GLY A 1 89 ? 2.596 10.713 4.564 1.00 97.19 89 GLY A N 1
ATOM 682 C CA . GLY A 1 89 ? 1.976 11.945 4.068 1.00 97.19 89 GLY A CA 1
ATOM 683 C C . GLY A 1 89 ? 0.484 12.030 4.405 1.00 97.19 89 GLY A C 1
ATOM 684 O O . GLY A 1 89 ? 0.025 13.044 4.929 1.00 97.19 89 GLY A O 1
ATOM 685 N N . VAL A 1 90 ? -0.256 10.939 4.190 1.00 96.62 90 VAL A N 1
ATOM 686 C CA . VAL A 1 90 ? -1.686 10.835 4.533 1.00 96.62 90 VAL A CA 1
ATOM 687 C C . VAL A 1 90 ? -1.899 10.907 6.052 1.00 96.62 90 VAL A C 1
ATOM 689 O O . VAL A 1 90 ? -2.865 11.510 6.521 1.00 96.62 90 VAL A O 1
ATOM 692 N N . PHE A 1 91 ? -0.978 10.353 6.846 1.00 97.06 91 PHE A N 1
ATOM 693 C CA . PHE A 1 91 ? -1.011 10.460 8.306 1.00 97.06 91 PHE A CA 1
ATOM 694 C C . PHE A 1 91 ? -0.819 11.902 8.780 1.00 97.06 91 PHE A C 1
ATOM 696 O O . PHE A 1 91 ? -1.581 12.371 9.623 1.00 97.06 91 PHE A O 1
ATOM 703 N N . ILE A 1 92 ? 0.149 12.622 8.209 1.00 97.06 92 ILE A N 1
ATOM 704 C CA . ILE A 1 92 ? 0.385 14.040 8.512 1.00 97.06 92 ILE A CA 1
ATOM 705 C C . ILE A 1 92 ? -0.829 14.892 8.113 1.00 97.06 92 ILE A C 1
ATOM 707 O O . ILE A 1 92 ? -1.165 15.839 8.821 1.00 97.06 92 ILE A O 1
ATOM 711 N N . ALA A 1 93 ? -1.521 14.528 7.031 1.00 96.56 93 ALA A N 1
ATOM 712 C CA . ALA A 1 93 ? -2.766 15.171 6.616 1.00 96.56 93 ALA A CA 1
ATOM 713 C C . ALA A 1 93 ? -3.961 14.883 7.553 1.00 96.56 93 ALA A C 1
ATOM 715 O O . ALA A 1 93 ? -4.995 15.530 7.425 1.00 96.56 93 ALA A O 1
ATOM 716 N N . GLY A 1 94 ? -3.836 13.950 8.506 1.00 93.69 94 GLY A N 1
ATOM 717 C CA . GLY A 1 94 ? -4.901 13.597 9.453 1.00 93.69 94 GLY A CA 1
ATOM 718 C C . GLY A 1 94 ? -5.949 12.622 8.905 1.00 93.69 94 GLY A C 1
ATOM 719 O O . GLY A 1 94 ? -6.952 12.367 9.569 1.00 93.69 94 GLY A O 1
ATOM 720 N N . GLU A 1 95 ? -5.705 12.041 7.731 1.00 93.38 95 GLU A N 1
ATOM 721 C CA . GLU A 1 95 ? -6.660 11.194 6.998 1.00 93.38 95 GLU A CA 1
ATOM 722 C C . GLU A 1 95 ? -6.550 9.701 7.370 1.00 93.38 95 GLU A C 1
ATOM 724 O O . GLU A 1 95 ? -7.407 8.888 7.023 1.00 93.38 95 GLU A O 1
ATOM 729 N N . VAL A 1 96 ? -5.515 9.308 8.126 1.00 93.38 96 VAL A N 1
ATOM 730 C CA . VAL A 1 96 ? -5.355 7.943 8.653 1.00 93.38 96 VAL A CA 1
ATOM 731 C C . VAL A 1 96 ? -4.984 7.958 10.134 1.00 93.38 96 VAL A C 1
ATOM 733 O O . VAL A 1 96 ? -4.240 8.805 10.620 1.00 93.38 96 VAL A O 1
ATOM 736 N N . ARG A 1 97 ? -5.507 6.989 10.889 1.00 93.19 97 ARG A N 1
ATOM 737 C CA . ARG A 1 97 ? -5.226 6.855 12.326 1.00 93.19 97 ARG A CA 1
ATOM 738 C C . ARG A 1 97 ? -3.803 6.347 12.553 1.00 93.19 97 ARG A C 1
ATOM 740 O O . ARG A 1 97 ? -3.374 5.419 11.874 1.00 93.19 97 ARG A O 1
ATOM 747 N N . TYR A 1 98 ? -3.117 6.871 13.574 1.00 94.44 98 TYR A N 1
ATOM 748 C CA . TYR A 1 98 ? -1.701 6.568 13.846 1.00 94.44 98 TYR A CA 1
ATOM 749 C C . TYR A 1 98 ? -1.388 5.062 13.927 1.00 94.44 98 TYR A C 1
ATOM 751 O O . TYR A 1 98 ? -0.416 4.600 13.341 1.00 94.44 98 TYR A O 1
ATOM 759 N N . TYR A 1 99 ? -2.228 4.273 14.609 1.00 93.69 99 TYR A N 1
ATOM 760 C CA . TYR A 1 99 ? -2.005 2.831 14.753 1.00 93.69 99 TYR A CA 1
ATOM 761 C C . TYR A 1 99 ? -2.128 2.100 13.413 1.00 93.69 99 TYR A C 1
ATOM 763 O O . TYR A 1 99 ? -1.378 1.169 13.144 1.00 93.69 99 TYR A O 1
ATOM 771 N N . LEU A 1 100 ? -3.055 2.541 12.561 1.00 94.50 100 LEU A N 1
ATOM 772 C CA . LEU A 1 100 ? -3.284 1.954 11.248 1.00 94.50 100 LEU A CA 1
ATOM 773 C C . LEU A 1 100 ? -2.141 2.328 10.299 1.00 94.50 100 LEU A C 1
ATOM 775 O O . LEU A 1 100 ? -1.648 1.464 9.587 1.00 94.50 100 LEU A O 1
ATOM 779 N N . ALA A 1 101 ? -1.662 3.574 10.369 1.00 95.56 101 ALA A N 1
ATOM 780 C CA . ALA A 1 101 ? -0.508 4.050 9.612 1.00 95.56 101 ALA A CA 1
ATOM 781 C C . ALA A 1 101 ? 0.759 3.232 9.913 1.00 95.56 101 ALA A C 1
ATOM 783 O O . ALA A 1 101 ? 1.453 2.815 8.991 1.00 95.56 101 ALA A O 1
ATOM 784 N N . ILE A 1 102 ? 1.030 2.937 11.191 1.00 96.75 102 ILE A N 1
ATOM 785 C CA . ILE A 1 102 ? 2.172 2.094 11.585 1.00 96.75 102 ILE A CA 1
ATOM 786 C C . ILE A 1 102 ? 2.026 0.681 11.011 1.00 96.75 102 ILE A C 1
ATOM 788 O O . ILE A 1 102 ? 2.978 0.143 10.449 1.00 96.75 102 ILE A O 1
ATOM 792 N N . ILE A 1 103 ? 0.837 0.080 11.121 1.00 96.31 103 ILE A N 1
ATOM 793 C CA . ILE A 1 103 ? 0.604 -1.272 10.601 1.00 96.31 103 ILE A CA 1
ATOM 794 C C . ILE A 1 103 ? 0.727 -1.300 9.072 1.00 96.31 103 ILE A C 1
ATOM 796 O O . ILE A 1 103 ? 1.331 -2.224 8.538 1.00 96.31 103 ILE A O 1
ATOM 800 N N . TYR A 1 104 ? 0.207 -0.289 8.374 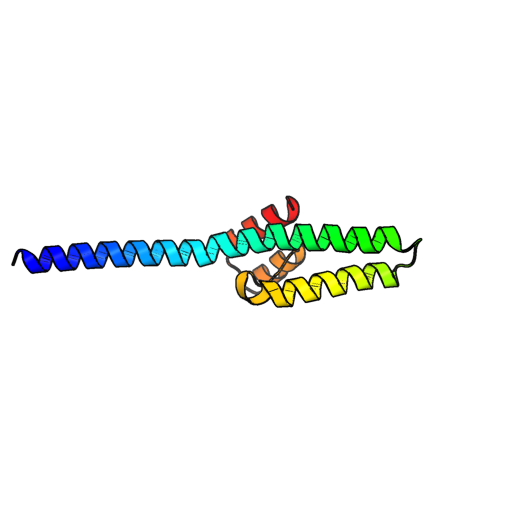1.00 97.06 104 TYR A N 1
ATOM 801 C CA . TYR A 1 104 ? 0.343 -0.152 6.923 1.00 97.06 104 TYR A CA 1
ATOM 802 C C . TYR A 1 104 ? 1.809 -0.126 6.509 1.00 97.06 104 TYR A C 1
ATOM 804 O O . TYR A 1 104 ? 2.204 -0.920 5.666 1.00 97.06 104 TYR A O 1
ATOM 812 N N . VAL A 1 105 ? 2.623 0.717 7.151 1.00 97.56 105 VAL A N 1
ATOM 813 C CA . VAL A 1 105 ? 4.063 0.806 6.870 1.00 97.56 105 VAL A CA 1
ATOM 814 C C . VAL A 1 105 ? 4.746 -0.549 7.064 1.00 97.56 105 VAL A C 1
ATOM 816 O O . VAL A 1 105 ? 5.518 -0.967 6.208 1.00 97.56 105 VAL A O 1
ATOM 819 N N . ILE A 1 106 ? 4.437 -1.264 8.151 1.00 97.38 106 ILE A N 1
ATOM 820 C CA . ILE A 1 106 ? 4.998 -2.600 8.401 1.00 97.38 106 ILE A CA 1
ATOM 821 C C . ILE A 1 106 ? 4.595 -3.578 7.291 1.00 97.38 106 ILE A C 1
ATOM 823 O O . ILE A 1 106 ? 5.454 -4.276 6.759 1.00 97.38 106 ILE A O 1
ATOM 827 N N . MET A 1 107 ? 3.314 -3.616 6.914 1.00 97.31 107 MET A N 1
ATOM 828 C CA . MET A 1 107 ? 2.836 -4.512 5.855 1.00 97.31 107 MET A CA 1
ATOM 829 C C . MET A 1 107 ? 3.448 -4.182 4.497 1.00 97.31 107 MET A C 1
ATOM 831 O O . MET A 1 107 ? 3.858 -5.089 3.788 1.00 97.31 107 MET A O 1
ATOM 835 N N . GLN A 1 108 ? 3.563 -2.900 4.159 1.00 97.38 108 GLN A N 1
ATOM 836 C CA . GLN A 1 108 ? 4.169 -2.439 2.909 1.00 97.38 108 GLN A CA 1
ATOM 837 C C . GLN A 1 108 ? 5.666 -2.778 2.826 1.00 97.38 108 GLN A C 1
ATOM 839 O O . GLN A 1 108 ? 6.175 -2.974 1.733 1.00 97.38 108 GLN A O 1
ATOM 844 N N . ILE A 1 109 ? 6.379 -2.832 3.958 1.00 96.50 109 ILE A N 1
ATOM 845 C CA . ILE A 1 109 ? 7.797 -3.234 4.003 1.00 96.50 109 ILE A CA 1
ATOM 846 C C . ILE A 1 109 ? 7.958 -4.758 3.892 1.00 96.50 109 ILE A C 1
ATOM 848 O O . ILE A 1 109 ? 8.970 -5.226 3.379 1.00 96.50 109 ILE A O 1
ATOM 852 N N . ILE A 1 110 ? 6.998 -5.527 4.415 1.00 95.75 110 ILE A N 1
ATOM 853 C CA . ILE A 1 110 ? 7.018 -6.999 4.370 1.00 95.75 110 ILE A CA 1
ATOM 854 C C . ILE A 1 110 ? 6.604 -7.537 2.992 1.00 95.75 110 ILE A C 1
ATOM 856 O O . ILE A 1 110 ? 7.058 -8.618 2.619 1.00 95.75 110 ILE A O 1
ATOM 860 N N . ALA A 1 111 ? 5.719 -6.818 2.297 1.00 92.31 111 ALA A N 1
ATOM 861 C CA . ALA A 1 111 ? 5.210 -7.144 0.967 1.00 92.31 111 ALA A CA 1
ATOM 862 C C . ALA A 1 111 ? 6.326 -7.298 -0.075 1.00 92.31 111 ALA A C 1
ATOM 864 O O . ALA A 1 111 ? 6.248 -8.284 -0.840 1.00 92.31 111 ALA A O 1
#